Protein AF-A0A7J3TX16-F1 (afdb_monomer)

Nearest PDB structures (foldseek):
  1yf5-assembly1_L-2  TM=6.542E-01  e=1.738E-01  Vibrio cholerae
  9cbs-assembly2_B  TM=4.853E-01  e=1.981E-01  Thermochaetoides thermophila
  9cbs-assembly4_D  TM=5.282E-01  e=3.133E-01  Thermochaetoides thermophila
  9cbs-assembly3_C  TM=4.849E-01  e=3.133E-01  Thermochaetoides thermophila
  5ovn-assembly1_A  TM=4.404E-01  e=1.413E+00  Feline immunodeficiency virus

pLDDT: mean 91.49, std 8.67, range [49.78, 98.25]

Structure (mmCIF, N/CA/C/O backbone):
data_AF-A0A7J3TX16-F1
#
_entry.id   AF-A0A7J3TX16-F1
#
loop_
_atom_site.group_PDB
_atom_site.id
_atom_site.type_symbol
_atom_site.label_atom_id
_atom_site.label_alt_id
_atom_site.label_comp_id
_atom_site.label_asym_id
_atom_site.label_entity_id
_atom_site.label_seq_id
_atom_site.pdbx_PDB_ins_code
_atom_site.Cartn_x
_atom_site.Cartn_y
_atom_site.Cartn_z
_atom_site.occupancy
_atom_site.B_iso_or_equiv
_atom_site.auth_seq_id
_atom_site.auth_comp_id
_atom_site.auth_asym_id
_atom_site.auth_atom_id
_atom_site.pdbx_PDB_model_num
ATOM 1 N N . MET A 1 1 ? -18.210 1.305 12.953 1.00 90.81 1 MET A N 1
ATOM 2 C CA . MET A 1 1 ? -17.726 0.924 11.598 1.00 90.81 1 MET A CA 1
ATOM 3 C C . MET A 1 1 ? -16.241 1.236 11.506 1.00 90.81 1 MET A C 1
ATOM 5 O O . MET A 1 1 ? -15.827 2.214 12.107 1.00 90.81 1 MET A O 1
ATOM 9 N N . PHE A 1 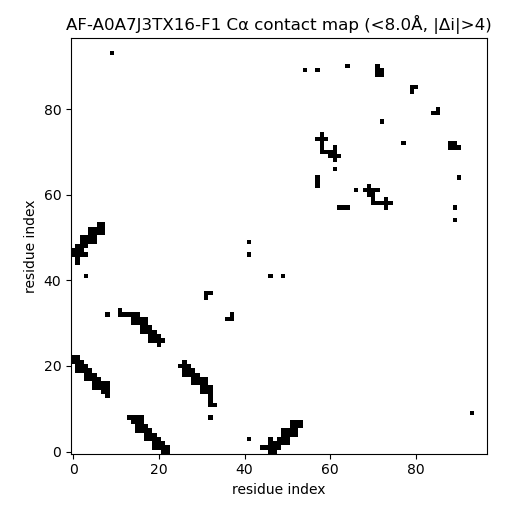2 ? -15.450 0.445 10.775 1.00 97.19 2 PHE A N 1
ATOM 10 C CA . PHE A 1 2 ? -14.021 0.725 10.587 1.00 97.19 2 PHE A CA 1
ATOM 11 C C . PHE A 1 2 ? -13.693 1.068 9.135 1.00 97.19 2 PHE A C 1
ATOM 13 O O . PHE A 1 2 ? -14.211 0.442 8.210 1.00 97.19 2 PHE A O 1
ATOM 20 N N . ILE A 1 3 ? -12.791 2.026 8.958 1.00 98.00 3 ILE A N 1
ATOM 21 C CA . ILE A 1 3 ? -12.095 2.331 7.709 1.00 98.00 3 ILE A CA 1
ATOM 22 C C . ILE A 1 3 ? -10.605 2.152 7.984 1.00 98.00 3 ILE A C 1
ATOM 24 O O . ILE A 1 3 ? -10.117 2.584 9.029 1.00 98.00 3 ILE A O 1
ATOM 28 N N . ILE A 1 4 ? -9.879 1.507 7.075 1.00 98.25 4 ILE A N 1
ATOM 29 C CA . ILE A 1 4 ? -8.438 1.288 7.237 1.00 98.25 4 ILE A CA 1
ATOM 30 C C . ILE A 1 4 ? -7.678 1.977 6.111 1.00 98.25 4 ILE A C 1
ATOM 32 O O . ILE A 1 4 ? -8.062 1.869 4.953 1.00 98.25 4 ILE A O 1
ATOM 36 N N . GLY A 1 5 ? -6.603 2.679 6.452 1.00 97.75 5 GLY A N 1
ATOM 37 C CA . GLY A 1 5 ? -5.615 3.192 5.506 1.00 97.75 5 GLY A CA 1
ATOM 38 C C . GLY A 1 5 ? -4.293 2.445 5.660 1.00 97.75 5 GLY A C 1
ATOM 39 O O . GLY A 1 5 ? -3.857 2.219 6.790 1.00 97.75 5 GLY A O 1
ATOM 40 N N . LEU A 1 6 ? -3.673 2.071 4.542 1.00 97.50 6 LEU A N 1
ATOM 41 C CA . LEU A 1 6 ? -2.379 1.394 4.481 1.00 97.50 6 LEU A CA 1
ATOM 42 C C . LEU A 1 6 ? -1.392 2.205 3.641 1.00 97.50 6 LEU A C 1
ATOM 44 O O . LEU A 1 6 ? -1.692 2.530 2.495 1.00 97.50 6 LEU A O 1
ATOM 48 N N . ASP A 1 7 ? -0.214 2.458 4.201 1.00 96.00 7 ASP A N 1
ATOM 49 C CA . ASP A 1 7 ? 0.975 2.950 3.497 1.00 96.00 7 ASP A CA 1
ATOM 50 C C . ASP A 1 7 ? 1.992 1.803 3.449 1.00 96.00 7 ASP A C 1
ATOM 52 O O . ASP A 1 7 ? 2.604 1.462 4.469 1.00 96.00 7 ASP A O 1
ATOM 56 N N . LEU A 1 8 ? 2.063 1.118 2.303 1.00 93.12 8 LEU A N 1
ATOM 57 C CA . LEU A 1 8 ? 2.769 -0.156 2.183 1.00 93.12 8 LEU A CA 1
ATOM 58 C C . LEU A 1 8 ? 4.284 0.035 2.090 1.00 93.12 8 LEU A C 1
ATOM 60 O O . LEU A 1 8 ? 4.798 0.754 1.233 1.00 93.12 8 LEU A O 1
ATOM 64 N N . ALA A 1 9 ? 5.017 -0.724 2.901 1.00 92.06 9 ALA A N 1
ATOM 65 C CA . ALA A 1 9 ? 6.442 -0.916 2.695 1.00 92.06 9 ALA A CA 1
ATOM 66 C C . ALA A 1 9 ? 6.704 -1.870 1.518 1.00 92.06 9 ALA A C 1
ATOM 68 O O . ALA A 1 9 ? 6.020 -2.871 1.336 1.00 92.06 9 ALA A O 1
ATOM 69 N N . GLY A 1 10 ? 7.751 -1.594 0.735 1.00 86.44 10 GLY A N 1
ATOM 70 C CA . GLY A 1 10 ? 8.166 -2.468 -0.373 1.00 86.44 10 GLY A CA 1
ATOM 71 C C . GLY A 1 10 ? 8.993 -3.694 0.042 1.00 86.44 10 GLY A C 1
ATOM 72 O O . GLY A 1 10 ? 9.339 -4.501 -0.817 1.00 86.44 10 GLY A O 1
ATOM 73 N N . VAL A 1 11 ? 9.366 -3.806 1.322 1.00 89.19 11 VAL A N 1
ATOM 74 C CA . VAL A 1 11 ? 10.133 -4.922 1.904 1.00 89.19 11 VAL A CA 1
ATOM 75 C C . VAL A 1 11 ? 9.714 -5.133 3.359 1.00 89.19 11 VAL A C 1
ATOM 77 O O . VAL A 1 11 ? 9.528 -4.157 4.082 1.00 89.19 11 VAL A O 1
ATOM 80 N N . GLU A 1 12 ? 9.657 -6.386 3.815 1.00 93.00 12 GLU A N 1
ATOM 81 C CA . GLU A 1 12 ? 9.220 -6.738 5.180 1.00 93.00 12 GLU A CA 1
ATOM 82 C C . GLU A 1 12 ? 10.153 -6.229 6.289 1.00 93.00 12 GLU A C 1
ATOM 84 O O . GLU A 1 12 ? 9.758 -6.138 7.444 1.00 93.00 12 GLU A O 1
ATOM 89 N N . SER A 1 13 ? 11.405 -5.878 5.973 1.00 92.19 13 SER A N 1
ATOM 90 C CA . SER A 1 13 ? 12.329 -5.283 6.950 1.00 92.19 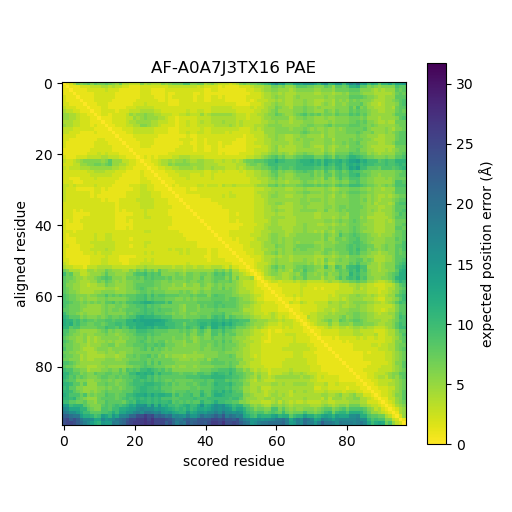13 SER A CA 1
ATOM 91 C C . SER A 1 13 ? 11.969 -3.839 7.317 1.00 92.19 13 SER A C 1
ATOM 93 O O . SER A 1 13 ? 12.533 -3.280 8.261 1.00 92.19 13 SER A O 1
ATOM 95 N N . ARG A 1 14 ? 11.040 -3.218 6.580 1.00 93.62 14 ARG A N 1
ATOM 96 C CA . ARG A 1 14 ? 10.530 -1.869 6.827 1.00 93.62 14 ARG A CA 1
ATOM 97 C C . ARG A 1 14 ? 9.055 -1.943 7.231 1.00 93.62 14 ARG A C 1
ATOM 99 O O . ARG A 1 14 ? 8.329 -2.782 6.711 1.00 93.62 14 ARG A O 1
ATOM 106 N N . PRO A 1 15 ? 8.596 -1.068 8.138 1.00 96.06 15 PRO A N 1
ATOM 107 C CA . PRO A 1 15 ? 7.216 -1.104 8.589 1.00 96.06 15 PRO A CA 1
ATOM 108 C C . PRO A 1 15 ? 6.266 -0.511 7.542 1.00 96.06 15 PRO A C 1
ATOM 110 O O . PRO A 1 15 ? 6.516 0.569 7.011 1.00 96.06 15 PRO A O 1
ATOM 113 N N . THR A 1 16 ? 5.145 -1.188 7.331 1.00 96.81 16 THR A N 1
ATOM 114 C CA . THR A 1 16 ? 3.916 -0.652 6.742 1.00 96.81 16 THR A CA 1
ATOM 115 C C . THR A 1 16 ? 3.174 0.173 7.792 1.00 96.81 16 THR A C 1
ATOM 117 O O . THR A 1 16 ? 2.968 -0.272 8.930 1.00 96.81 16 THR A O 1
ATOM 120 N N . GLY A 1 17 ? 2.762 1.379 7.409 1.00 97.69 17 GLY A N 1
ATOM 121 C CA . GLY A 1 17 ? 1.938 2.252 8.236 1.00 97.69 17 GLY A CA 1
ATOM 122 C C . GLY A 1 17 ? 0.463 1.873 8.144 1.00 97.69 17 GLY A C 1
ATOM 123 O O . GLY A 1 17 ? -0.063 1.656 7.054 1.00 97.69 17 GLY A O 1
ATOM 124 N N . VAL A 1 18 ? -0.222 1.816 9.287 1.00 98.19 18 VAL A N 1
ATOM 125 C CA . VAL A 1 18 ? -1.660 1.529 9.355 1.00 98.19 18 VAL A CA 1
ATOM 126 C C . VAL A 1 18 ? -2.383 2.638 10.099 1.00 98.19 18 VAL A C 1
ATOM 128 O O . VAL A 1 18 ? -2.006 2.995 11.217 1.00 98.19 18 VAL A O 1
ATOM 131 N N . CYS A 1 19 ? -3.472 3.120 9.507 1.00 98.19 19 CYS A N 1
ATOM 132 C CA . CYS A 1 19 ? -4.470 3.966 10.146 1.00 98.19 19 CYS A CA 1
ATOM 133 C C . CYS A 1 19 ? -5.781 3.186 10.277 1.00 98.19 19 CYS A C 1
ATOM 135 O O . CYS A 1 19 ? -6.270 2.631 9.297 1.00 98.19 19 CYS A O 1
ATOM 137 N N . ILE A 1 20 ? -6.350 3.142 11.478 1.00 98.19 20 ILE A N 1
ATOM 138 C CA . ILE A 1 20 ? -7.658 2.554 11.767 1.00 98.19 20 ILE A CA 1
ATOM 139 C C . ILE A 1 20 ? -8.559 3.692 12.229 1.00 98.19 20 ILE A C 1
ATOM 141 O O . ILE A 1 20 ? -8.384 4.218 13.330 1.00 98.19 20 ILE A O 1
ATOM 145 N N . LEU A 1 21 ? -9.509 4.062 11.379 1.00 98.19 21 LEU A N 1
ATOM 146 C CA . LEU A 1 21 ? -10.492 5.106 11.628 1.00 98.19 21 LEU A CA 1
ATOM 147 C C . LEU A 1 21 ? -11.825 4.472 12.035 1.00 98.19 21 LEU A C 1
ATOM 149 O O . LEU A 1 21 ? -12.344 3.592 11.342 1.00 98.19 21 LEU A O 1
ATOM 153 N N . GLN A 1 22 ? -12.364 4.928 13.160 1.00 96.56 22 GLN A N 1
ATOM 154 C CA . GLN A 1 22 ? -13.699 4.585 13.642 1.00 96.56 22 GLN A CA 1
ATOM 155 C C . GLN A 1 22 ? -14.741 5.616 13.188 1.00 96.56 22 GLN A C 1
ATOM 157 O O . GLN A 1 22 ? -14.413 6.687 12.679 1.00 96.56 22 GLN A O 1
ATOM 162 N N . ASP A 1 23 ? -16.012 5.268 13.348 1.00 93.62 23 ASP A N 1
ATOM 163 C CA . ASP A 1 23 ? -17.165 6.101 12.993 1.00 93.62 23 ASP A CA 1
ATOM 164 C C . ASP A 1 23 ? -17.273 7.384 13.822 1.00 93.62 23 ASP A C 1
ATOM 166 O O . ASP A 1 23 ? -17.703 8.411 13.305 1.00 93.62 23 ASP A O 1
ATOM 170 N N . ASP A 1 24 ? -16.825 7.347 15.071 1.00 95.81 24 ASP A N 1
ATOM 171 C CA . ASP A 1 24 ? -16.704 8.501 15.966 1.00 95.81 24 ASP A CA 1
ATOM 172 C C . ASP A 1 24 ? -15.474 9.386 15.680 1.00 95.81 24 ASP A C 1
ATOM 174 O O . ASP A 1 24 ? -15.132 10.257 16.478 1.00 95.81 24 ASP A O 1
ATOM 178 N N . LEU A 1 25 ? -14.807 9.173 14.539 1.00 94.44 25 LEU A N 1
ATOM 179 C CA . LEU A 1 25 ? -13.559 9.824 14.137 1.00 94.44 25 LEU A CA 1
ATOM 180 C C . LEU A 1 25 ? -12.363 9.515 15.051 1.00 94.44 25 LEU A C 1
ATOM 182 O O . LEU A 1 25 ? -11.319 10.164 14.941 1.00 94.44 25 LEU A O 1
ATOM 186 N N . MET A 1 26 ? -12.455 8.493 15.908 1.00 97.56 26 MET A N 1
ATOM 187 C CA . MET A 1 26 ? -11.310 8.040 16.689 1.00 97.56 26 MET A CA 1
ATOM 188 C C . MET A 1 26 ? -10.322 7.281 15.810 1.00 97.56 26 MET A C 1
ATOM 190 O O . MET A 1 26 ? -10.659 6.296 15.147 1.00 97.56 26 MET A O 1
ATOM 194 N N . VAL A 1 27 ? -9.065 7.715 15.866 1.00 97.69 27 VAL A N 1
ATOM 195 C CA . VAL A 1 27 ? -7.970 7.142 15.085 1.00 97.69 27 VAL A CA 1
ATOM 196 C C . VAL A 1 27 ? -7.041 6.341 15.983 1.00 97.69 27 VAL A C 1
ATOM 198 O O . VAL A 1 27 ? -6.606 6.804 17.038 1.00 97.69 27 VAL A O 1
ATOM 201 N N . LYS A 1 28 ? -6.688 5.140 15.530 1.00 97.44 28 LYS A N 1
ATOM 202 C CA . LYS A 1 28 ? -5.556 4.372 16.053 1.00 97.44 28 LYS A CA 1
ATOM 203 C C . LYS A 1 28 ? -4.565 4.126 14.931 1.00 97.44 28 LYS A C 1
ATOM 205 O O . LYS A 1 28 ? -4.964 3.797 13.818 1.00 97.44 28 LYS A O 1
ATOM 210 N N . THR A 1 29 ? -3.281 4.247 15.233 1.00 97.81 29 THR A N 1
ATOM 211 C CA . THR A 1 29 ? -2.210 3.935 14.286 1.00 97.81 29 THR A CA 1
ATOM 212 C C . THR A 1 29 ? -1.383 2.758 14.775 1.00 97.81 29 THR A C 1
ATOM 214 O O . THR A 1 29 ? -1.290 2.492 15.976 1.00 97.81 29 THR A O 1
ATOM 217 N N . ARG A 1 30 ? -0.807 2.011 13.834 1.00 96.31 30 ARG A N 1
ATOM 218 C CA . ARG A 1 30 ? 0.079 0.885 14.131 1.00 96.31 30 ARG A CA 1
ATOM 219 C C . ARG A 1 30 ? 1.108 0.718 13.020 1.00 96.31 30 ARG A C 1
ATOM 221 O O . ARG A 1 30 ? 0.849 1.074 11.876 1.00 96.31 30 ARG A O 1
ATOM 228 N N . LEU A 1 31 ? 2.254 0.149 13.378 1.00 98.06 31 LEU A N 1
ATOM 229 C CA . LEU A 1 31 ? 3.240 -0.362 12.433 1.00 98.06 31 LEU A CA 1
ATOM 230 C C . LEU A 1 31 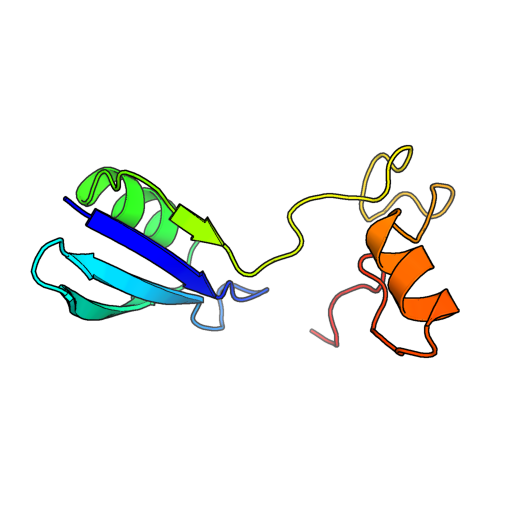? 3.145 -1.889 12.375 1.00 98.06 31 LEU A C 1
ATOM 232 O O . LEU A 1 31 ? 3.060 -2.546 13.418 1.00 98.06 31 LEU A O 1
ATOM 236 N N . ILE A 1 32 ? 3.153 -2.433 11.165 1.00 97.38 32 ILE A N 1
ATOM 237 C CA . ILE A 1 32 ? 3.179 -3.873 10.873 1.00 97.38 32 ILE A CA 1
ATOM 238 C C . ILE A 1 32 ? 4.202 -4.145 9.773 1.00 97.38 32 ILE A C 1
ATOM 240 O O . ILE A 1 32 ? 4.612 -3.209 9.096 1.00 97.38 32 ILE A O 1
ATOM 244 N N . TYR A 1 33 ? 4.647 -5.388 9.614 1.00 96.62 33 TYR A N 1
ATOM 245 C CA . TYR A 1 33 ? 5.812 -5.682 8.772 1.00 96.62 33 TYR A CA 1
ATOM 246 C C . TYR A 1 33 ? 5.492 -6.657 7.645 1.00 96.62 33 TYR A C 1
ATOM 248 O O . TYR A 1 33 ? 5.889 -6.417 6.510 1.00 96.62 33 TYR A O 1
ATOM 256 N N . THR A 1 34 ? 4.758 -7.727 7.945 1.00 96.44 34 THR A N 1
ATOM 257 C CA . THR A 1 34 ? 4.498 -8.798 6.976 1.00 96.44 34 THR A CA 1
ATOM 258 C C . THR A 1 34 ? 3.129 -8.659 6.320 1.00 96.44 34 THR A C 1
ATOM 260 O O . THR A 1 34 ? 2.199 -8.084 6.897 1.00 96.44 34 THR A O 1
ATOM 263 N N . ASP A 1 35 ? 2.975 -9.255 5.138 1.00 95.06 35 ASP A N 1
ATOM 264 C CA . ASP A 1 35 ? 1.673 -9.358 4.472 1.00 95.06 35 ASP A CA 1
ATOM 265 C C . ASP A 1 35 ? 0.655 -10.110 5.343 1.00 95.06 35 ASP A C 1
ATOM 267 O O . ASP A 1 35 ? -0.513 -9.723 5.427 1.00 95.06 35 ASP A O 1
ATOM 271 N N . ASP A 1 36 ? 1.106 -11.128 6.079 1.00 97.44 36 ASP A N 1
ATOM 272 C CA . ASP A 1 36 ? 0.276 -11.862 7.035 1.00 97.44 36 ASP A CA 1
ATOM 273 C C . ASP A 1 36 ? -0.252 -10.960 8.159 1.00 97.44 36 ASP A C 1
ATOM 275 O O . ASP A 1 36 ? -1.414 -11.090 8.555 1.00 97.44 36 ASP A O 1
ATOM 279 N N . ASP A 1 37 ? 0.555 -10.023 8.667 1.00 96.81 37 ASP A N 1
ATOM 280 C CA . ASP A 1 37 ? 0.098 -9.049 9.662 1.00 96.81 37 ASP A CA 1
ATOM 281 C C . ASP A 1 37 ? -0.991 -8.136 9.087 1.00 96.81 37 ASP A C 1
ATOM 283 O O . ASP A 1 37 ? -1.988 -7.863 9.766 1.00 96.81 37 ASP A O 1
ATOM 287 N N . ILE A 1 38 ? -0.823 -7.689 7.834 1.00 96.31 38 ILE A N 1
ATOM 288 C CA . ILE A 1 38 ? -1.802 -6.855 7.119 1.00 96.31 38 ILE A CA 1
ATOM 289 C C . ILE A 1 38 ? -3.121 -7.620 6.988 1.00 96.31 38 ILE A C 1
ATOM 291 O O . ILE A 1 38 ? -4.175 -7.123 7.396 1.00 96.31 38 ILE A O 1
ATOM 295 N N . VAL A 1 39 ? -3.066 -8.851 6.476 1.00 97.06 39 VAL A N 1
ATOM 296 C CA . VAL A 1 39 ? -4.246 -9.700 6.268 1.00 97.06 39 VAL A CA 1
ATOM 297 C C . VAL A 1 39 ? -4.942 -9.999 7.593 1.00 97.06 39 VAL A C 1
ATOM 299 O O . 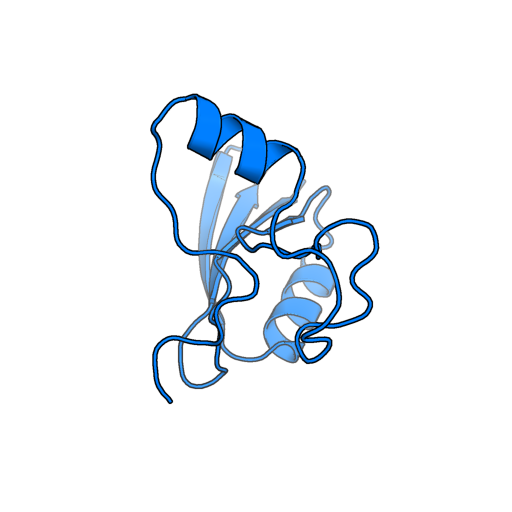VAL A 1 39 ? -6.159 -9.828 7.699 1.00 97.06 39 VAL A O 1
ATOM 302 N N . ARG A 1 40 ? -4.197 -10.379 8.639 1.00 98.19 40 ARG A N 1
ATOM 303 C CA . ARG A 1 40 ? -4.763 -10.631 9.976 1.00 98.19 40 ARG A CA 1
ATOM 304 C C . ARG A 1 40 ? -5.448 -9.393 10.540 1.00 98.19 40 ARG A C 1
ATOM 306 O O . ARG A 1 40 ? -6.542 -9.511 11.095 1.00 98.19 40 ARG A O 1
ATOM 313 N N . LEU A 1 41 ? -4.843 -8.215 10.391 1.00 97.31 41 LEU A N 1
ATOM 314 C CA . LEU A 1 41 ? -5.416 -6.954 10.853 1.00 97.31 41 LEU A CA 1
ATOM 315 C C . LEU A 1 41 ? -6.736 -6.651 10.131 1.00 97.31 41 LEU A C 1
ATOM 317 O O . LEU A 1 41 ? -7.747 -6.407 10.793 1.00 97.31 41 LEU A O 1
ATOM 321 N N . ILE A 1 42 ? -6.769 -6.749 8.800 1.00 97.31 42 ILE A N 1
ATOM 322 C CA . IL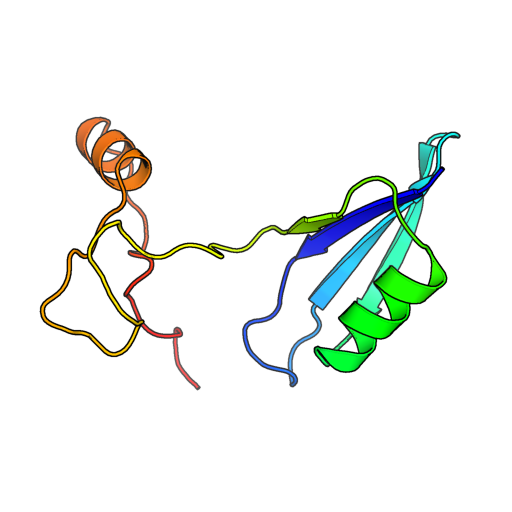E A 1 42 ? -7.988 -6.513 8.009 1.00 97.31 42 ILE A CA 1
ATOM 323 C C . ILE A 1 42 ? -9.089 -7.512 8.391 1.00 97.31 42 ILE A C 1
ATOM 325 O O . ILE A 1 42 ? -10.228 -7.108 8.626 1.00 97.31 42 ILE A O 1
ATOM 329 N N . LEU A 1 43 ? -8.762 -8.802 8.519 1.00 97.62 43 LEU A N 1
ATOM 330 C CA . LEU A 1 43 ? -9.725 -9.842 8.901 1.00 97.62 43 LEU A CA 1
ATOM 331 C C . LEU A 1 43 ? -10.257 -9.677 10.331 1.00 97.62 43 LEU A C 1
ATOM 333 O O . LEU A 1 43 ? -11.402 -10.047 10.599 1.00 97.62 43 LEU A O 1
ATOM 337 N N . THR A 1 44 ? -9.448 -9.118 11.234 1.00 97.06 44 THR A N 1
ATOM 338 C CA . THR A 1 44 ? -9.838 -8.843 12.624 1.00 97.06 44 THR A CA 1
ATOM 339 C C . THR A 1 44 ? -10.819 -7.679 12.702 1.00 97.06 44 THR A C 1
ATOM 341 O O . THR A 1 44 ? -11.866 -7.799 13.333 1.00 97.06 44 THR A O 1
ATOM 344 N N . TYR A 1 45 ? -10.504 -6.555 12.052 1.00 96.25 45 TYR A N 1
ATOM 345 C CA . TYR A 1 45 ? -11.340 -5.352 12.113 1.00 96.25 45 TYR A CA 1
ATOM 346 C C . TYR A 1 45 ? -12.551 -5.403 11.178 1.00 96.25 45 TYR A C 1
ATOM 348 O O . TYR A 1 45 ? -13.523 -4.692 11.425 1.00 96.25 45 TYR A O 1
ATOM 356 N N . ARG A 1 46 ? -12.495 -6.219 10.114 1.00 97.25 46 ARG A N 1
ATOM 357 C CA . ARG A 1 46 ? -13.513 -6.308 9.052 1.00 97.25 46 ARG A CA 1
ATOM 358 C C . ARG A 1 46 ? -13.990 -4.918 8.603 1.00 97.25 46 ARG A C 1
ATOM 360 O O . ARG A 1 46 ? -15.171 -4.595 8.757 1.00 97.25 46 ARG A O 1
ATOM 367 N N . PRO A 1 47 ? -13.074 -4.060 8.119 1.00 97.44 47 PRO A N 1
ATOM 368 C CA . PRO A 1 47 ? -13.424 -2.699 7.754 1.00 97.44 47 PRO A CA 1
ATOM 369 C C . PRO A 1 47 ? -14.402 -2.670 6.582 1.00 97.44 47 PRO A C 1
ATOM 371 O O . PRO A 1 47 ? -14.423 -3.567 5.742 1.00 97.44 47 PRO A O 1
ATOM 374 N N . PHE A 1 48 ? -15.179 -1.594 6.506 1.00 97.62 48 PHE A N 1
ATOM 375 C CA . PHE A 1 48 ? -16.044 -1.326 5.363 1.00 97.62 48 PHE A CA 1
ATOM 376 C C . PHE A 1 48 ? -15.224 -1.045 4.096 1.00 97.62 48 PHE A C 1
ATOM 378 O O . PHE A 1 48 ? -15.591 -1.477 3.008 1.00 97.62 48 PHE A O 1
ATOM 385 N N . VAL A 1 49 ? -14.096 -0.343 4.242 1.00 96.50 49 VAL A N 1
ATOM 386 C CA . VAL A 1 49 ? -13.156 -0.078 3.151 1.00 96.50 49 VAL A CA 1
ATOM 387 C C . VAL A 1 49 ? -11.722 -0.041 3.670 1.00 96.50 49 VAL A C 1
ATOM 389 O O . VAL A 1 49 ? -11.454 0.459 4.768 1.00 96.50 49 VAL A O 1
ATOM 392 N N . THR A 1 50 ? -10.804 -0.553 2.853 1.00 96.62 50 THR A N 1
ATOM 393 C CA . THR A 1 50 ? -9.361 -0.433 3.055 1.00 96.62 50 THR A CA 1
ATOM 394 C C . THR A 1 50 ? -8.773 0.376 1.905 1.00 96.62 50 THR A C 1
ATOM 396 O O . THR A 1 50 ? -8.777 -0.076 0.762 1.00 96.62 50 THR A O 1
ATOM 399 N N . ALA A 1 51 ? -8.290 1.579 2.199 1.00 95.81 51 ALA A N 1
ATOM 400 C CA . ALA A 1 51 ? -7.527 2.398 1.270 1.00 95.81 51 ALA A CA 1
ATOM 401 C C . ALA A 1 51 ? -6.054 1.971 1.306 1.00 95.81 51 ALA A C 1
ATOM 403 O O . ALA A 1 51 ? -5.488 1.798 2.384 1.00 95.81 51 ALA A O 1
ATOM 404 N N . ILE A 1 52 ? -5.443 1.802 0.135 1.00 94.56 52 ILE A N 1
ATOM 405 C CA . ILE A 1 52 ? -4.050 1.369 -0.002 1.00 94.56 52 ILE A CA 1
ATOM 406 C C . ILE A 1 52 ? -3.308 2.416 -0.826 1.00 94.56 52 ILE A C 1
ATOM 408 O O . ILE A 1 52 ? -3.642 2.619 -1.995 1.00 94.56 52 ILE A O 1
ATOM 412 N N . ASP A 1 53 ? -2.308 3.061 -0.229 1.00 88.69 53 ASP A N 1
ATOM 413 C CA . ASP A 1 53 ? -1.410 3.987 -0.918 1.00 88.69 53 ASP A CA 1
ATOM 414 C C . ASP A 1 53 ? -0.262 3.212 -1.572 1.00 88.69 53 ASP A C 1
ATOM 416 O O . ASP A 1 53 ? 0.868 3.160 -1.095 1.00 88.69 53 ASP A O 1
ATOM 420 N N . ALA A 1 54 ? -0.594 2.498 -2.645 1.00 84.44 54 ALA A N 1
ATOM 421 C CA . ALA A 1 54 ? 0.379 1.813 -3.478 1.00 84.44 54 ALA A CA 1
ATOM 422 C C . ALA A 1 54 ? -0.168 1.632 -4.898 1.00 84.44 54 ALA A C 1
ATOM 424 O O . ALA A 1 54 ? -1.377 1.467 -5.105 1.00 84.44 54 ALA A O 1
ATOM 425 N N . PRO A 1 55 ? 0.700 1.608 -5.919 1.00 80.31 55 PRO A N 1
ATOM 426 C CA . PRO A 1 55 ? 0.267 1.305 -7.268 1.00 80.31 55 PRO A CA 1
ATOM 427 C C . PRO A 1 55 ? 0.011 -0.198 -7.441 1.00 80.31 55 PRO A C 1
ATOM 429 O O . PRO A 1 55 ? 0.879 -0.948 -7.873 1.00 80.31 55 PRO A O 1
ATOM 432 N N . LEU A 1 56 ? -1.216 -0.632 -7.159 1.00 81.94 56 LEU A N 1
ATOM 433 C CA . LEU A 1 56 ? -1.622 -2.042 -7.261 1.00 81.94 56 LEU A CA 1
ATOM 434 C C . LEU A 1 56 ? -1.931 -2.512 -8.694 1.00 81.94 56 LEU A C 1
ATOM 436 O O . LEU A 1 56 ? -2.271 -3.673 -8.906 1.00 81.94 56 LEU A O 1
ATOM 440 N N . PHE A 1 57 ? -1.838 -1.624 -9.688 1.00 86.00 57 PHE A N 1
ATOM 441 C CA . PHE A 1 57 ? -2.234 -1.916 -11.065 1.00 86.00 57 PHE A CA 1
ATOM 442 C C . PHE A 1 57 ? -1.136 -1.567 -12.062 1.00 86.00 57 PHE A C 1
ATOM 444 O O . PHE A 1 57 ? -0.623 -0.443 -12.083 1.00 86.00 57 PHE A O 1
ATOM 451 N N . LEU A 1 58 ? -0.845 -2.521 -12.945 1.00 89.44 58 LEU A N 1
ATOM 452 C CA . LEU A 1 58 ? 0.061 -2.341 -14.072 1.00 89.44 58 LEU A CA 1
ATOM 453 C C . LEU A 1 58 ? -0.598 -1.537 -15.209 1.00 89.44 58 LEU A C 1
ATOM 455 O O . LEU A 1 58 ? -1.828 -1.485 -15.319 1.00 89.44 58 LEU A O 1
ATOM 459 N N . PRO A 1 59 ? 0.202 -0.924 -16.101 1.00 91.12 59 PRO A N 1
ATOM 460 C CA . PRO A 1 59 ? -0.293 -0.390 -17.364 1.00 91.12 59 PRO A CA 1
ATOM 461 C C . PRO A 1 59 ? -1.108 -1.426 -18.146 1.00 91.12 59 PRO A C 1
ATOM 463 O O . PRO A 1 59 ? -0.707 -2.582 -18.279 1.00 91.12 59 PRO A O 1
ATOM 466 N N . LYS A 1 60 ? -2.248 -1.006 -18.709 1.00 90.69 60 LYS A N 1
ATOM 467 C CA . LYS A 1 60 ? -3.099 -1.882 -19.526 1.00 90.69 60 LYS A CA 1
ATOM 468 C C . LYS A 1 60 ? -2.284 -2.480 -20.678 1.00 90.69 60 LYS A C 1
ATOM 470 O O . LYS A 1 60 ? -1.695 -1.733 -21.455 1.00 90.69 60 LYS A O 1
ATOM 475 N N . GLY A 1 61 ? -2.293 -3.808 -20.793 1.00 90.94 61 GLY A N 1
ATOM 476 C CA . GLY A 1 61 ? -1.529 -4.552 -21.802 1.00 90.94 61 GLY A CA 1
ATOM 477 C C . GLY A 1 61 ? -0.130 -4.988 -21.358 1.00 90.94 61 GLY A C 1
ATOM 478 O O . GLY A 1 61 ? 0.571 -5.606 -22.148 1.00 90.94 61 GLY A O 1
ATOM 479 N N . ARG A 1 62 ? 0.282 -4.686 -20.121 1.00 91.75 62 ARG A N 1
ATOM 480 C CA . ARG A 1 62 ? 1.496 -5.234 -19.507 1.00 91.75 62 ARG A CA 1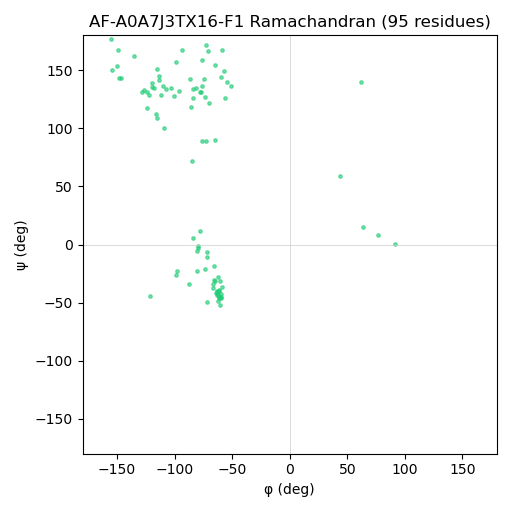
ATOM 481 C C . ARG A 1 62 ? 1.132 -6.445 -18.651 1.00 91.75 62 ARG A C 1
ATOM 483 O O . ARG A 1 62 ? 0.207 -6.353 -17.846 1.00 91.75 62 ARG A O 1
ATOM 490 N 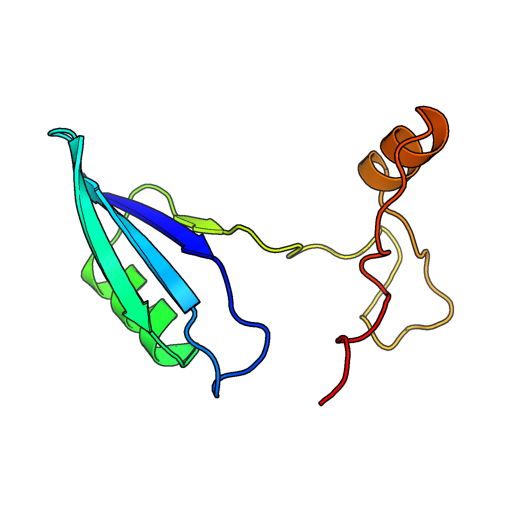N . SER A 1 63 ? 1.862 -7.549 -18.805 1.00 89.69 63 SER A N 1
ATOM 491 C CA . SER A 1 63 ? 1.517 -8.811 -18.127 1.00 89.69 63 SER A CA 1
ATOM 492 C C . SER A 1 63 ? 2.114 -8.931 -16.723 1.00 89.69 63 SER A C 1
ATOM 494 O O . SER A 1 63 ? 1.489 -9.505 -15.837 1.00 89.69 63 SER A O 1
ATOM 496 N N . SER A 1 64 ? 3.313 -8.382 -16.504 1.00 88.81 64 SER A N 1
ATOM 497 C CA . SER A 1 64 ? 3.992 -8.397 -15.202 1.00 88.81 64 SER A CA 1
ATOM 498 C C . SER A 1 64 ? 4.991 -7.238 -15.064 1.00 88.81 64 SER A C 1
ATOM 500 O O . SER A 1 64 ? 5.190 -6.455 -15.999 1.00 88.81 64 SER A O 1
ATOM 502 N N . LEU A 1 65 ? 5.638 -7.092 -13.902 1.00 83.94 65 LEU A N 1
ATOM 503 C CA . LEU A 1 65 ? 6.721 -6.112 -13.740 1.00 83.94 65 LEU A CA 1
ATOM 504 C C . LEU A 1 65 ? 7.945 -6.485 -14.595 1.00 83.94 65 LEU A C 1
ATOM 506 O O . LEU A 1 65 ? 8.579 -5.598 -15.172 1.00 83.94 65 LEU A O 1
ATOM 510 N N . GLU A 1 66 ? 8.206 -7.782 -14.756 1.00 86.06 66 GLU A N 1
ATOM 511 C CA . GLU A 1 66 ? 9.322 -8.363 -15.513 1.00 86.06 66 GLU A CA 1
ATOM 512 C C . GLU A 1 66 ? 9.143 -8.254 -17.034 1.00 86.06 66 GLU A C 1
ATOM 514 O O . GLU A 1 66 ? 10.131 -8.291 -17.767 1.00 86.06 66 GLU A O 1
ATOM 519 N N . ASP A 1 67 ? 7.911 -8.084 -17.522 1.00 88.12 67 ASP A N 1
ATOM 520 C CA . ASP A 1 67 ? 7.600 -7.904 -18.944 1.00 88.12 67 ASP A CA 1
ATOM 521 C C . ASP A 1 67 ? 8.187 -6.592 -19.491 1.00 88.12 67 ASP A C 1
ATOM 523 O O . ASP A 1 67 ? 7.557 -5.537 -19.485 1.00 88.12 67 ASP A O 1
ATOM 527 N N . ARG A 1 68 ? 9.416 -6.628 -20.004 1.00 84.12 68 ARG A N 1
ATOM 528 C CA . ARG A 1 68 ? 10.094 -5.441 -20.557 1.00 84.12 68 ARG A CA 1
ATOM 529 C C . ARG A 1 68 ? 9.514 -4.961 -21.893 1.00 84.12 68 ARG A C 1
ATOM 531 O O . ARG A 1 68 ? 9.954 -3.924 -22.378 1.00 84.12 68 ARG A O 1
ATOM 538 N N . THR A 1 69 ? 8.575 -5.700 -22.483 1.00 89.25 69 THR A N 1
ATOM 539 C CA . THR A 1 69 ? 7.998 -5.401 -23.803 1.00 89.25 69 THR A CA 1
ATOM 540 C C . THR A 1 69 ? 6.658 -4.677 -23.712 1.00 89.25 69 THR A C 1
ATOM 542 O O . THR A 1 69 ? 6.297 -3.929 -24.621 1.00 89.25 69 THR A O 1
ATOM 545 N N . GLY A 1 70 ? 5.934 -4.865 -22.606 1.00 89.50 70 GLY A N 1
ATOM 546 C CA . GLY A 1 70 ? 4.648 -4.229 -22.369 1.00 89.50 70 GLY A CA 1
ATOM 547 C C . GLY A 1 70 ? 4.739 -2.720 -22.085 1.00 89.50 70 GLY A C 1
ATOM 548 O O . GLY A 1 70 ? 5.811 -2.189 -21.774 1.00 89.50 70 GLY A O 1
ATOM 549 N N . PRO A 1 71 ? 3.602 -2.000 -22.127 1.00 91.88 71 PRO A N 1
ATOM 550 C CA . PRO A 1 71 ? 3.553 -0.561 -21.877 1.00 91.88 71 PRO A CA 1
ATOM 551 C C . PRO A 1 71 ? 4.120 -0.164 -20.506 1.00 91.88 71 PRO A C 1
ATOM 553 O O . PRO A 1 71 ? 4.005 -0.907 -19.531 1.00 91.88 71 PRO A O 1
ATOM 556 N N . HIS A 1 72 ? 4.687 1.043 -20.422 1.00 89.62 72 HIS A N 1
ATOM 557 C CA . HIS A 1 72 ? 5.295 1.575 -19.192 1.00 89.62 72 HIS A CA 1
ATOM 558 C C . HIS A 1 72 ? 4.392 2.513 -18.386 1.00 89.62 72 HIS A C 1
ATOM 560 O O . HIS A 1 72 ? 4.610 2.697 -17.192 1.00 89.62 72 HIS A O 1
ATOM 566 N N . LEU A 1 73 ? 3.391 3.120 -19.028 1.00 91.50 73 LEU A N 1
ATOM 567 C CA . LEU A 1 73 ? 2.588 4.199 -18.454 1.00 91.50 73 LEU A CA 1
ATOM 568 C C . LEU A 1 73 ? 1.097 3.875 -18.541 1.00 91.50 73 LEU A C 1
ATOM 570 O O . LEU A 1 73 ? 0.598 3.500 -19.608 1.00 91.50 73 LEU A O 1
ATOM 574 N N . ARG A 1 74 ? 0.374 4.077 -17.437 1.00 91.94 74 ARG A N 1
ATOM 575 C CA . ARG A 1 74 ? -1.094 4.092 -17.409 1.00 91.94 74 ARG A CA 1
ATOM 576 C C . ARG A 1 74 ? -1.625 5.373 -18.056 1.00 91.94 74 ARG A C 1
ATOM 578 O O . ARG A 1 74 ? -0.887 6.312 -18.350 1.00 91.94 74 ARG A O 1
ATOM 585 N N . VAL A 1 75 ? -2.941 5.428 -18.254 1.00 92.31 75 VAL A N 1
ATOM 586 C CA . VAL A 1 75 ? -3.616 6.619 -18.798 1.00 92.31 75 VAL A CA 1
ATOM 587 C C . VAL A 1 75 ? -3.383 7.843 -17.907 1.00 92.31 75 VAL A C 1
ATOM 589 O O . VAL A 1 75 ? -3.010 8.893 -18.419 1.00 92.31 75 VAL A O 1
ATOM 592 N N . CYS A 1 76 ? -3.520 7.698 -16.585 1.00 90.31 76 CYS A N 1
ATOM 593 C CA . CYS A 1 76 ? -3.259 8.783 -15.635 1.00 90.31 76 CYS A CA 1
ATOM 594 C C . CYS A 1 76 ? -1.805 9.273 -15.694 1.00 90.31 76 CYS A C 1
ATOM 596 O O . CYS A 1 76 ? -1.560 10.474 -15.702 1.00 90.31 76 CYS A O 1
ATOM 598 N N . ASP A 1 77 ? -0.852 8.351 -15.829 1.00 92.56 77 ASP A N 1
ATOM 599 C CA . ASP A 1 77 ? 0.575 8.661 -15.909 1.00 92.56 77 ASP A CA 1
ATOM 600 C C . ASP A 1 77 ? 0.886 9.501 -17.166 1.00 92.56 77 ASP A C 1
ATOM 602 O O . ASP A 1 77 ? 1.622 10.484 -17.104 1.00 92.56 77 ASP A O 1
ATOM 606 N N . LYS A 1 78 ? 0.262 9.176 -18.310 1.00 93.25 78 LYS A N 1
ATOM 607 C CA . LYS A 1 78 ? 0.373 9.977 -19.544 1.00 93.25 78 LYS A CA 1
ATOM 608 C C . LYS A 1 78 ? -0.204 11.385 -19.377 1.00 93.25 78 LYS A C 1
ATOM 610 O O . LYS A 1 78 ? 0.387 12.340 -19.871 1.00 93.25 78 LYS A O 1
ATOM 615 N N . ILE A 1 79 ? -1.336 11.517 -18.681 1.00 95.88 79 ILE A N 1
ATOM 616 C CA . ILE A 1 79 ? -1.955 12.821 -18.396 1.00 95.88 79 ILE A CA 1
ATOM 617 C C . ILE A 1 79 ? -1.023 13.677 -17.528 1.00 95.88 79 ILE A C 1
ATOM 619 O O . ILE A 1 79 ? -0.828 14.848 -17.836 1.00 95.88 79 ILE A O 1
ATOM 623 N N . LEU A 1 80 ? -0.394 13.096 -16.500 1.00 94.81 80 LEU A N 1
ATOM 624 C CA . LEU A 1 80 ? 0.577 13.806 -15.659 1.00 94.81 80 LEU A CA 1
ATOM 625 C C . LEU A 1 80 ? 1.770 14.331 -16.472 1.00 94.81 80 LEU A C 1
ATOM 627 O O . LEU A 1 80 ? 2.114 15.507 -16.343 1.00 94.81 80 LEU A O 1
ATOM 631 N N . LEU A 1 81 ? 2.353 13.504 -17.352 1.00 94.06 81 LEU A N 1
ATOM 632 C CA . LEU A 1 81 ? 3.458 13.938 -18.219 1.00 94.06 81 LEU A CA 1
ATOM 633 C C . LEU A 1 81 ? 3.044 15.062 -19.172 1.00 94.06 81 LEU A C 1
ATOM 635 O O . LEU A 1 81 ? 3.786 16.031 -19.323 1.00 94.06 81 LEU A O 1
ATOM 639 N N . ASN A 1 82 ? 1.864 14.955 -19.790 1.00 96.56 82 ASN A N 1
ATOM 640 C CA . ASN A 1 82 ? 1.339 15.986 -20.690 1.00 96.56 82 ASN A CA 1
ATOM 641 C C . ASN A 1 82 ? 1.102 17.322 -19.968 1.00 96.56 82 ASN A C 1
ATOM 643 O O . ASN A 1 82 ? 1.223 18.378 -20.580 1.00 96.56 82 ASN A O 1
ATOM 647 N N . SER A 1 83 ? 0.821 17.276 -18.664 1.00 97.25 83 SER A N 1
ATOM 648 C CA . SER A 1 83 ? 0.712 18.450 -17.791 1.00 97.25 83 SER A CA 1
ATOM 649 C C . SER A 1 83 ? 2.063 18.945 -17.251 1.00 97.25 83 SER A C 1
ATOM 651 O O . SER A 1 83 ? 2.096 19.840 -16.411 1.00 97.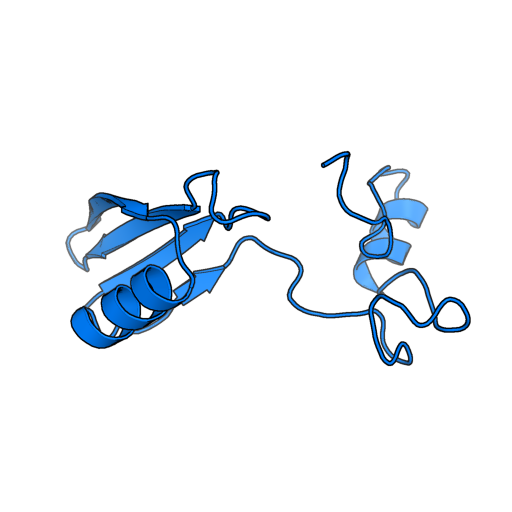25 83 SER A O 1
ATOM 653 N N . GLY A 1 84 ? 3.189 18.366 -17.685 1.00 96.56 84 GLY A N 1
ATOM 654 C CA . GLY A 1 84 ? 4.534 18.747 -17.242 1.00 96.56 84 GLY A CA 1
ATOM 655 C C . GLY A 1 84 ? 4.929 18.234 -15.852 1.00 96.56 84 GLY A C 1
ATOM 656 O O . GLY A 1 84 ? 5.982 18.616 -15.338 1.00 96.56 84 GLY A O 1
ATOM 657 N N . ILE A 1 85 ? 4.125 17.360 -15.238 1.00 96.25 85 ILE A N 1
ATOM 658 C CA . ILE A 1 85 ? 4.393 16.789 -13.914 1.00 96.25 85 ILE A CA 1
ATOM 659 C C . ILE A 1 85 ? 5.288 15.560 -14.079 1.00 96.25 85 ILE A C 1
ATOM 661 O O . ILE A 1 85 ? 4.914 14.572 -14.712 1.00 96.25 85 ILE A O 1
ATOM 665 N N . ARG A 1 86 ? 6.485 15.611 -13.490 1.00 91.88 86 ARG A N 1
ATOM 666 C CA . ARG A 1 86 ? 7.441 14.496 -13.506 1.00 91.88 86 ARG A CA 1
ATOM 667 C C . ARG A 1 86 ? 7.160 13.537 -12.351 1.00 91.88 86 ARG A C 1
ATOM 669 O O . ARG A 1 86 ? 6.863 13.972 -11.245 1.00 91.88 86 ARG A O 1
ATOM 676 N N . PHE A 1 87 ? 7.312 12.243 -12.603 1.00 88.38 87 PHE A N 1
ATOM 677 C CA . PHE A 1 87 ? 7.181 11.183 -11.603 1.00 88.38 87 PHE A CA 1
ATOM 678 C C . PHE A 1 87 ? 8.095 10.007 -11.957 1.00 88.38 87 PHE A C 1
ATOM 680 O O . PHE A 1 87 ? 8.621 9.922 -13.071 1.00 88.38 87 PHE A O 1
ATOM 687 N N . PHE A 1 88 ? 8.269 9.087 -11.010 1.00 84.31 88 PHE A N 1
ATOM 688 C CA . PHE A 1 88 ? 8.958 7.825 -11.254 1.00 84.31 88 PHE A CA 1
ATOM 689 C C . PHE A 1 88 ? 7.992 6.797 -11.855 1.00 84.31 88 PHE A C 1
ATOM 691 O O . PHE A 1 88 ? 6.937 6.554 -11.268 1.00 84.31 88 PHE A O 1
ATOM 698 N N . PRO A 1 89 ? 8.314 6.182 -13.009 1.00 80.44 89 PRO A N 1
ATOM 699 C CA . PRO A 1 89 ? 7.453 5.174 -13.614 1.00 80.44 89 PRO A CA 1
ATOM 700 C C . PRO A 1 89 ? 7.228 3.988 -12.678 1.00 80.44 89 PRO A C 1
ATOM 702 O O . PRO A 1 89 ? 8.149 3.525 -12.020 1.00 80.44 89 PRO A O 1
ATOM 705 N N . LEU A 1 90 ? 6.028 3.422 -12.713 1.00 80.69 90 LEU A N 1
ATOM 706 C CA . LEU A 1 90 ? 5.651 2.230 -11.938 1.00 80.69 90 LEU A CA 1
ATOM 707 C C . LEU A 1 90 ? 6.487 1.002 -12.276 1.00 80.69 90 LE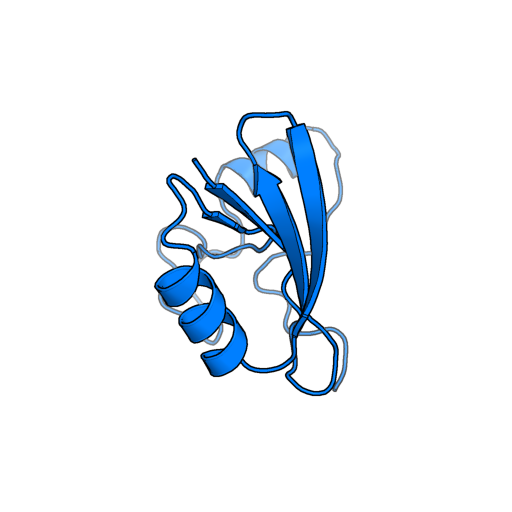U A C 1
ATOM 709 O O . LEU A 1 90 ? 6.698 0.126 -11.451 1.00 80.69 90 LEU A O 1
ATOM 713 N N . THR A 1 91 ? 6.927 0.928 -13.530 1.00 84.06 91 THR A N 1
ATOM 714 C CA . THR A 1 91 ? 7.777 -0.153 -14.025 1.00 84.06 91 THR A CA 1
ATOM 715 C C . THR A 1 91 ? 9.241 0.042 -13.640 1.00 84.06 91 THR A C 1
ATOM 717 O O . THR A 1 91 ? 10.080 -0.773 -14.020 1.00 84.06 91 THR A O 1
ATOM 720 N N . LEU A 1 92 ? 9.582 1.150 -12.975 1.00 79.50 92 LEU A N 1
ATOM 721 C CA . LEU A 1 92 ? 10.898 1.322 -12.388 1.00 79.50 92 LEU A CA 1
ATOM 722 C C . LEU A 1 92 ? 10.987 0.366 -11.198 1.00 79.50 92 LEU A C 1
ATOM 724 O O . LEU A 1 92 ? 10.164 0.418 -10.289 1.00 79.50 92 LEU A O 1
ATOM 728 N N . GLY A 1 93 ? 11.968 -0.534 -11.234 1.00 71.50 93 GLY A N 1
ATOM 729 C CA . GLY A 1 93 ? 12.207 -1.457 -10.130 1.00 71.50 93 GLY A CA 1
ATOM 730 C C . GLY A 1 93 ? 12.502 -0.722 -8.812 1.00 71.50 93 GLY A C 1
ATOM 731 O O . GLY A 1 93 ? 12.772 0.483 -8.817 1.00 71.50 93 GLY A O 1
ATOM 732 N N . PRO A 1 94 ? 12.485 -1.443 -7.679 1.00 69.88 94 PRO A N 1
ATOM 733 C CA . PRO A 1 94 ? 12.708 -0.850 -6.366 1.00 69.88 94 PRO A CA 1
ATOM 734 C C . PRO A 1 94 ? 14.030 -0.073 -6.307 1.00 69.88 94 PRO A C 1
ATOM 736 O O . PRO A 1 94 ? 15.059 -0.500 -6.843 1.00 69.88 94 PRO A O 1
ATOM 739 N N . MET A 1 95 ? 14.005 1.083 -5.638 1.00 62.06 95 MET A N 1
ATOM 740 C CA . MET A 1 95 ? 15.181 1.932 -5.448 1.00 62.06 95 MET A CA 1
ATOM 741 C C . MET A 1 95 ? 16.144 1.294 -4.435 1.00 62.06 95 MET A C 1
ATOM 743 O O . MET A 1 95 ? 16.078 1.606 -3.254 1.00 62.06 95 MET A O 1
ATOM 747 N N . ARG A 1 96 ? 17.062 0.456 -4.945 1.00 55.66 96 ARG A N 1
ATOM 748 C CA . ARG A 1 96 ? 18.123 -0.286 -4.224 1.00 55.66 96 ARG A CA 1
ATOM 749 C C . ARG A 1 96 ? 17.591 -1.296 -3.186 1.00 55.66 96 ARG A C 1
ATOM 751 O O . ARG A 1 96 ? 16.614 -1.045 -2.492 1.00 55.66 96 ARG A O 1
ATOM 758 N N . ARG A 1 97 ? 18.236 -2.465 -3.126 1.00 49.78 97 ARG A N 1
ATOM 759 C CA . ARG A 1 97 ? 18.092 -3.418 -2.015 1.00 49.78 97 ARG A CA 1
ATOM 760 C C . ARG A 1 97 ? 19.090 -3.067 -0.924 1.00 49.78 97 ARG A C 1
ATOM 762 O O . ARG A 1 97 ? 20.198 -2.624 -1.305 1.00 49.78 97 ARG A O 1
#

Foldseek 3Di:
DWEKEWEDDPALVDWIKIWIADPVRDIDIDTHRDPVVVVVVCVVVVHPYYHYPDDPDDAPQADDLPRPPGDFDHPVRVVCVVVVHDDDTPSDPDPDD

Mean predicted aligned error: 5.08 Å

Radius of gyration: 16.46 Å; Cα contacts (8 Å, |Δi|>4): 128; chains: 1; bounding box: 36×31×40 Å

Solvent-accessible surface area (backbone atoms only — not comparable to full-atom values): 5940 Å² total; per-residue (Å²): 104,35,37,34,40,36,43,69,47,97,46,61,94,39,64,21,44,37,40,40,36,38,74,88,69,52,74,49,75,50,78,43,44,47,70,65,51,53,51,52,50,47,69,71,63,60,44,82,45,76,49,66,65,62,89,88,69,75,20,82,82,32,88,51,81,82,44,84,83,36,56,66,59,37,74,69,54,51,52,37,49,76,71,70,48,85,80,84,54,82,64,54,72,81,90,74,134

Secondary structure (DSSP, 8-state):
-EEEEEE--SSTTSPEEEEEEETTS-EEEEEE-SHHHHHHHHHHH--SEEEEES---PPTT---SS-TTS----HHHHHHHHTT-----TTSPPS--

Sequence (97 aa):
MFIIGLDLAGVESRPTGVCILQDDLMVKTRLIYTDDDIVRLILTYRPFVTAIDAPLFLPKGRSSLEDRTGPHLRVCDKILLNSGIRFFPLTLGPMRR